Protein AF-A0A343KPJ1-F1 (afdb_monomer_lite)

Radius of gyration: 21.37 Å; chains: 1; bounding box: 57×26×53 Å

pLDDT: mean 75.64, std 14.41, range [41.91, 96.38]

Organism: Bemisia tabaci (NCBI:txid7038)

Sequence (148 aa):
MFDPLILVLIFILCLVFSSVILVFVMNSYFYSFMLFTLFMSGIVVLLAYMCGVIVVEKVTGIYKLYMSLIWMSILLSLFIQIIKFDFTYFSVFISTLKINYYEFYFIFKFMLFPFSLFSFFLVFYLLFCLVVIYEIVKSCSGPLRMKI

Structure (mmCIF, N/CA/C/O backbone):
d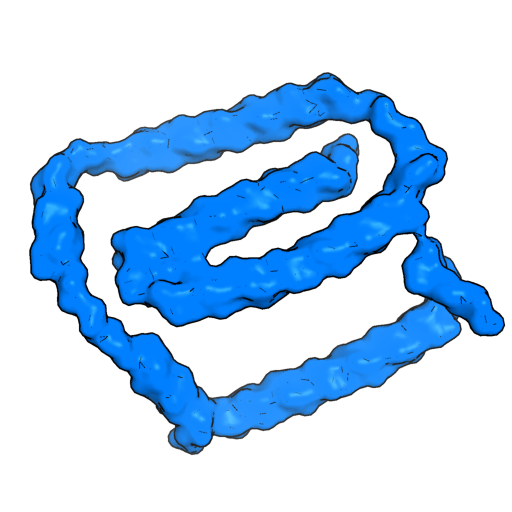ata_AF-A0A343KPJ1-F1
#
_entry.id   AF-A0A343KPJ1-F1
#
loop_
_atom_site.group_PDB
_atom_site.id
_atom_site.type_symbol
_atom_site.label_atom_id
_atom_site.label_alt_id
_atom_site.label_comp_id
_atom_site.label_asym_id
_atom_site.label_entity_id
_atom_site.label_seq_id
_atom_site.pdbx_PDB_ins_code
_atom_site.Cartn_x
_atom_site.Cartn_y
_atom_site.Cartn_z
_atom_site.occupancy
_atom_site.B_iso_or_equiv
_atom_site.auth_seq_id
_atom_site.auth_comp_id
_atom_site.auth_asym_id
_atom_site.auth_atom_id
_atom_site.pdbx_PDB_model_num
ATOM 1 N N . MET A 1 1 ? -0.049 -4.115 24.542 1.00 53.44 1 MET A N 1
ATOM 2 C CA . MET A 1 1 ? -0.744 -3.433 23.431 1.00 53.44 1 MET A CA 1
ATOM 3 C C . MET A 1 1 ? 0.056 -2.212 23.029 1.00 53.44 1 MET A C 1
ATOM 5 O O . MET A 1 1 ? 0.339 -1.392 23.902 1.00 53.44 1 MET A O 1
ATOM 9 N N . PHE A 1 2 ? 0.499 -2.170 21.772 1.00 58.94 2 PHE A N 1
ATOM 10 C CA . PHE A 1 2 ? 1.142 -0.996 21.181 1.00 58.94 2 PHE A CA 1
ATOM 11 C C . PHE A 1 2 ? 0.129 0.138 21.084 1.00 58.94 2 PHE A C 1
ATOM 13 O O . PHE A 1 2 ? -1.033 -0.123 20.771 1.00 58.94 2 PHE A O 1
ATOM 20 N N . ASP A 1 3 ? 0.567 1.370 21.342 1.00 72.38 3 ASP A N 1
ATOM 21 C CA . ASP A 1 3 ? -0.307 2.514 21.122 1.00 72.38 3 ASP A CA 1
ATOM 22 C C . ASP A 1 3 ? -0.548 2.642 19.608 1.00 72.38 3 ASP A C 1
ATOM 24 O O . ASP A 1 3 ? 0.406 2.585 18.822 1.00 72.38 3 ASP A O 1
ATOM 28 N N . PRO A 1 4 ? -1.803 2.799 19.168 1.00 74.88 4 PRO A N 1
ATOM 29 C CA . PRO A 1 4 ? -2.160 2.818 17.748 1.00 74.88 4 PRO A CA 1
ATOM 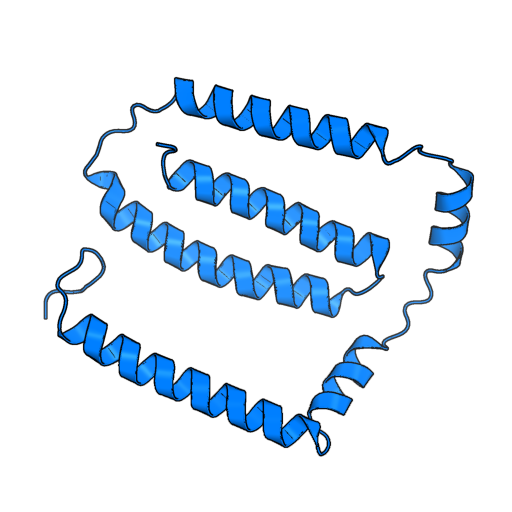30 C C . PRO A 1 4 ? -1.416 3.899 16.948 1.00 74.88 4 PRO A C 1
ATOM 32 O O . PRO A 1 4 ? -1.090 3.679 15.786 1.00 74.88 4 PRO A O 1
ATOM 35 N N . LEU A 1 5 ? -1.059 5.029 17.568 1.00 76.62 5 LEU A N 1
ATOM 36 C CA . LEU A 1 5 ? -0.267 6.084 16.922 1.00 76.62 5 LEU A CA 1
ATOM 37 C C . LEU A 1 5 ? 1.148 5.606 16.550 1.00 76.62 5 LEU A C 1
ATOM 39 O O . LEU A 1 5 ? 1.647 5.913 15.469 1.00 76.62 5 LEU A O 1
ATOM 43 N N . ILE A 1 6 ? 1.772 4.797 17.411 1.00 76.88 6 ILE A N 1
ATOM 44 C CA . ILE A 1 6 ? 3.098 4.209 17.168 1.00 76.88 6 ILE A CA 1
ATOM 45 C C . ILE A 1 6 ? 3.024 3.233 15.995 1.00 76.88 6 ILE A C 1
ATOM 47 O O . ILE A 1 6 ? 3.891 3.242 15.124 1.00 76.88 6 ILE A O 1
ATOM 51 N N . LEU A 1 7 ? 1.967 2.418 15.954 1.00 78.00 7 LEU A N 1
ATOM 52 C CA . LEU A 1 7 ? 1.736 1.477 14.862 1.00 78.00 7 LEU A CA 1
ATOM 53 C C . LEU A 1 7 ? 1.613 2.208 13.518 1.00 78.00 7 LEU A C 1
ATOM 55 O O . LEU A 1 7 ? 2.214 1.787 12.533 1.00 78.00 7 LEU A O 1
ATOM 59 N N . VAL A 1 8 ? 0.885 3.329 13.489 1.00 85.19 8 VAL A N 1
ATOM 60 C CA . VAL A 1 8 ? 0.762 4.161 12.286 1.00 85.19 8 VAL A CA 1
ATOM 61 C C . VAL A 1 8 ? 2.114 4.723 11.854 1.00 85.19 8 VAL A C 1
ATOM 63 O O . VAL A 1 8 ? 2.439 4.686 10.670 1.00 85.19 8 VAL A O 1
ATOM 66 N N . LEU A 1 9 ? 2.933 5.193 12.796 1.00 82.25 9 LEU A N 1
ATOM 67 C CA . LEU A 1 9 ? 4.258 5.729 12.486 1.00 82.25 9 LEU A CA 1
ATOM 68 C C . LEU A 1 9 ? 5.192 4.655 11.904 1.00 82.25 9 LEU A C 1
ATOM 70 O O . LEU A 1 9 ? 5.886 4.910 10.919 1.00 82.25 9 LEU A O 1
ATOM 74 N N . ILE A 1 10 ? 5.157 3.436 12.451 1.00 83.19 10 ILE A N 1
ATOM 75 C CA . ILE A 1 10 ? 5.877 2.283 11.889 1.00 83.19 10 ILE A CA 1
ATOM 76 C C . ILE A 1 10 ? 5.371 1.974 10.475 1.00 83.19 10 ILE A C 1
ATOM 78 O O . ILE A 1 10 ? 6.171 1.741 9.570 1.00 83.19 10 ILE A O 1
ATOM 82 N N . PHE A 1 11 ? 4.056 2.017 10.261 1.00 84.62 11 PHE A N 1
ATOM 83 C CA . PHE A 1 11 ? 3.461 1.752 8.955 1.00 84.62 11 PHE A CA 1
ATOM 84 C C . PHE A 1 11 ? 3.904 2.778 7.899 1.00 84.62 11 PHE A C 1
ATOM 86 O O . PHE A 1 11 ? 4.271 2.389 6.792 1.00 84.62 11 PHE A O 1
ATOM 93 N N . ILE A 1 12 ? 3.973 4.067 8.255 1.00 89.06 12 ILE A N 1
ATOM 94 C CA . ILE A 1 12 ? 4.502 5.126 7.377 1.00 89.06 12 ILE A CA 1
ATOM 95 C C . ILE A 1 12 ? 5.958 4.838 6.991 1.00 89.06 12 ILE A C 1
ATOM 97 O O . ILE A 1 12 ? 6.305 4.919 5.814 1.00 89.06 12 ILE A O 1
ATOM 101 N N . LEU A 1 13 ? 6.806 4.465 7.954 1.00 87.44 13 LEU A N 1
ATOM 102 C CA . LEU A 1 13 ? 8.206 4.134 7.674 1.00 87.44 13 LEU A CA 1
ATOM 103 C C . LEU A 1 13 ? 8.320 2.947 6.707 1.00 87.44 13 LEU A C 1
ATOM 105 O O . LEU A 1 13 ? 9.037 3.035 5.711 1.00 87.44 13 LEU A O 1
ATOM 109 N N . CYS A 1 14 ? 7.569 1.868 6.943 1.00 86.12 14 CYS A N 1
ATOM 110 C CA . CYS A 1 14 ? 7.537 0.711 6.045 1.00 86.12 14 CYS A CA 1
ATOM 111 C C . CYS A 1 14 ? 7.062 1.076 4.626 1.00 86.12 14 CYS A C 1
ATOM 113 O O . CYS A 1 14 ? 7.589 0.551 3.642 1.00 86.12 14 CYS A O 1
ATOM 115 N N . LEU A 1 15 ? 6.101 1.995 4.491 1.00 90.31 15 LEU A N 1
ATOM 116 C CA . LEU A 1 15 ? 5.645 2.474 3.183 1.00 90.31 15 LEU A CA 1
ATOM 117 C C . LEU A 1 15 ? 6.720 3.268 2.444 1.00 90.31 15 LEU A C 1
ATOM 119 O O . LEU A 1 15 ? 6.916 3.058 1.248 1.00 90.31 15 LEU A O 1
ATOM 123 N N . VAL A 1 16 ? 7.461 4.129 3.144 1.00 90.06 16 VAL A N 1
ATOM 124 C CA . VAL A 1 16 ? 8.590 4.846 2.537 1.00 90.06 16 VAL A CA 1
ATOM 125 C C . VAL A 1 16 ? 9.629 3.842 2.036 1.00 90.06 16 VAL A C 1
ATOM 127 O O . VAL A 1 16 ? 9.985 3.882 0.860 1.00 90.06 16 VAL A O 1
ATOM 130 N N . PHE A 1 17 ? 10.042 2.878 2.863 1.00 87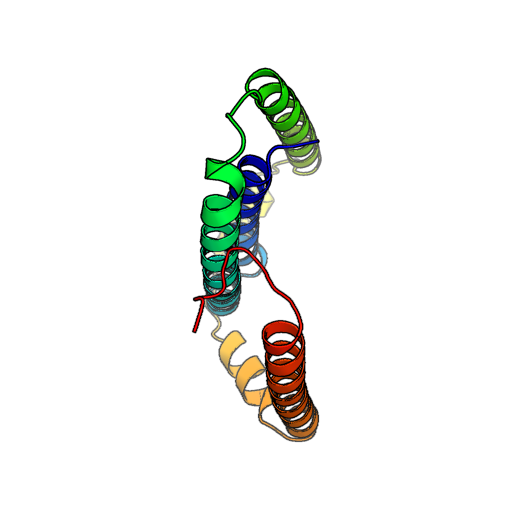.25 17 PHE A N 1
ATOM 131 C CA . PHE A 1 17 ? 11.023 1.873 2.442 1.00 87.25 17 PHE A CA 1
ATOM 132 C C . PHE A 1 17 ? 10.537 1.024 1.264 1.00 87.25 17 PHE A C 1
ATOM 134 O O . PHE A 1 17 ? 11.283 0.833 0.307 1.00 87.25 17 PHE A O 1
ATOM 141 N N . SER A 1 18 ? 9.288 0.557 1.281 1.00 87.00 18 SER A N 1
ATOM 142 C CA . SER A 1 18 ? 8.739 -0.239 0.172 1.00 87.00 18 SER A CA 1
ATOM 143 C C . SER A 1 18 ? 8.634 0.553 -1.136 1.00 87.00 18 SER A C 1
ATOM 145 O O . SER A 1 18 ? 8.992 0.027 -2.190 1.00 87.00 18 SER A O 1
ATOM 147 N N . SER A 1 19 ? 8.235 1.830 -1.082 1.00 87.94 19 SER A N 1
ATOM 148 C CA . SER A 1 19 ? 8.196 2.701 -2.267 1.00 87.94 19 SER A CA 1
ATOM 149 C C . SER A 1 19 ? 9.590 2.919 -2.869 1.00 87.94 19 SER A C 1
ATOM 151 O O . SER A 1 19 ? 9.769 2.846 -4.088 1.00 87.94 19 SER A O 1
ATOM 153 N N . VAL A 1 20 ? 10.603 3.093 -2.020 1.00 85.69 20 VAL A N 1
ATOM 154 C CA . VAL A 1 20 ? 11.997 3.270 -2.433 1.00 85.69 20 VAL A CA 1
ATOM 155 C C . VAL A 1 20 ? 12.560 1.981 -3.038 1.00 85.69 20 VAL A C 1
ATOM 157 O O . VAL A 1 20 ? 13.192 2.024 -4.093 1.00 85.69 20 VAL A O 1
ATOM 160 N N . ILE A 1 21 ? 12.273 0.823 -2.437 1.00 84.69 21 ILE A N 1
ATOM 161 C CA . ILE A 1 21 ? 12.685 -0.485 -2.970 1.00 84.69 21 ILE A CA 1
ATOM 162 C C . ILE A 1 21 ? 12.077 -0.731 -4.356 1.00 84.69 21 ILE A C 1
ATOM 164 O O . ILE A 1 21 ? 12.776 -1.227 -5.232 1.00 84.69 21 ILE A O 1
ATOM 168 N N . LEU A 1 22 ? 10.818 -0.353 -4.604 1.00 84.31 22 LEU A N 1
ATOM 169 C CA . LEU A 1 22 ? 10.201 -0.505 -5.930 1.00 84.31 22 LEU A CA 1
ATOM 170 C C . LEU A 1 22 ? 10.922 0.300 -7.014 1.00 84.31 22 LEU A C 1
ATOM 172 O O . LEU A 1 22 ? 11.130 -0.203 -8.118 1.00 84.31 22 LEU A O 1
ATOM 176 N N . VAL A 1 23 ? 11.340 1.525 -6.691 1.00 82.12 23 VAL A N 1
ATOM 177 C CA . VAL A 1 23 ? 12.118 2.356 -7.618 1.00 82.12 23 VAL A CA 1
ATOM 178 C C . VAL A 1 23 ? 13.477 1.719 -7.880 1.00 82.12 23 VAL A C 1
ATOM 180 O O . VAL A 1 23 ? 13.870 1.571 -9.033 1.00 82.12 23 VAL A O 1
ATOM 183 N N . PHE A 1 24 ? 14.180 1.296 -6.828 1.00 76.75 24 PHE A N 1
ATOM 184 C CA . PHE A 1 24 ? 15.527 0.761 -6.985 1.00 76.75 24 PHE A CA 1
ATOM 185 C C . PHE A 1 24 ? 15.576 -0.645 -7.561 1.00 76.75 24 PHE A C 1
ATOM 187 O O . PHE A 1 24 ? 16.529 -0.932 -8.254 1.00 76.75 24 PHE A O 1
ATOM 194 N N . VAL A 1 25 ? 14.611 -1.525 -7.299 1.00 77.44 25 VAL A N 1
ATOM 195 C CA . VAL A 1 25 ? 14.662 -2.926 -7.756 1.00 77.44 25 VAL A CA 1
ATOM 196 C C . VAL A 1 25 ? 13.947 -3.106 -9.089 1.00 77.44 25 VAL A C 1
ATOM 198 O O . VAL A 1 25 ? 14.437 -3.819 -9.959 1.00 77.44 25 VAL A O 1
ATOM 201 N N . MET A 1 26 ? 12.789 -2.468 -9.257 1.00 75.56 26 MET A N 1
ATOM 202 C CA . MET A 1 26 ? 11.909 -2.705 -10.405 1.00 75.56 26 MET A CA 1
ATOM 203 C C . MET A 1 26 ? 11.907 -1.548 -11.404 1.00 75.56 26 MET A C 1
ATOM 205 O O . MET A 1 26 ? 11.183 -1.634 -12.393 1.00 75.56 26 MET A O 1
ATOM 209 N N . ASN A 1 27 ? 12.672 -0.473 -11.151 1.00 76.88 27 ASN A N 1
ATOM 210 C CA . ASN A 1 27 ? 12.723 0.754 -11.960 1.00 76.88 27 ASN A CA 1
ATOM 211 C C . ASN A 1 27 ? 11.328 1.319 -12.304 1.00 76.88 27 ASN A C 1
ATOM 213 O O . ASN A 1 27 ? 11.142 1.958 -13.339 1.00 76.88 27 ASN A O 1
ATOM 217 N N . SER A 1 28 ? 10.332 1.033 -11.454 1.00 82.31 28 SER A N 1
ATOM 218 C CA . SER A 1 28 ? 8.932 1.357 -11.704 1.00 82.31 28 SER A CA 1
ATOM 219 C C . SER A 1 28 ? 8.503 2.561 -10.869 1.00 82.31 28 SER A C 1
ATOM 221 O O . SER A 1 28 ? 8.087 2.427 -9.710 1.00 82.31 28 SER A O 1
ATOM 223 N N . TYR A 1 29 ? 8.650 3.750 -11.443 1.00 84.81 29 TYR A N 1
ATOM 224 C CA . TYR A 1 29 ? 8.374 5.016 -10.770 1.00 84.81 29 TYR A CA 1
ATOM 225 C C . TYR A 1 29 ? 6.877 5.259 -10.589 1.00 84.81 29 TYR A C 1
ATOM 227 O O . TYR A 1 29 ? 6.459 5.729 -9.528 1.00 84.81 29 TYR A O 1
ATOM 235 N N . PHE A 1 30 ? 6.059 4.932 -11.594 1.00 86.25 30 PHE A N 1
ATOM 236 C CA . PHE A 1 30 ? 4.630 5.230 -11.537 1.00 86.25 30 PHE A CA 1
ATOM 237 C C . PHE A 1 30 ? 3.921 4.343 -10.505 1.00 86.25 30 PHE A C 1
ATOM 239 O O . PHE A 1 30 ? 3.152 4.849 -9.687 1.00 86.25 30 PHE A O 1
ATOM 246 N N . TYR A 1 31 ? 4.238 3.049 -10.445 1.00 87.50 31 TYR A N 1
ATOM 247 C CA . TYR A 1 31 ? 3.694 2.158 -9.418 1.00 87.50 31 TYR A CA 1
ATOM 248 C C . TYR A 1 31 ? 4.151 2.514 -8.002 1.00 87.50 31 TYR A C 1
ATOM 250 O O . TYR A 1 31 ? 3.336 2.462 -7.082 1.00 87.50 31 TYR A O 1
ATOM 258 N N . SER A 1 32 ? 5.410 2.925 -7.815 1.00 90.06 32 SER A N 1
ATOM 259 C CA . SER A 1 32 ? 5.887 3.403 -6.510 1.00 90.06 32 SER A CA 1
ATOM 260 C C . SER A 1 32 ? 5.113 4.645 -6.048 1.00 90.06 32 SER A C 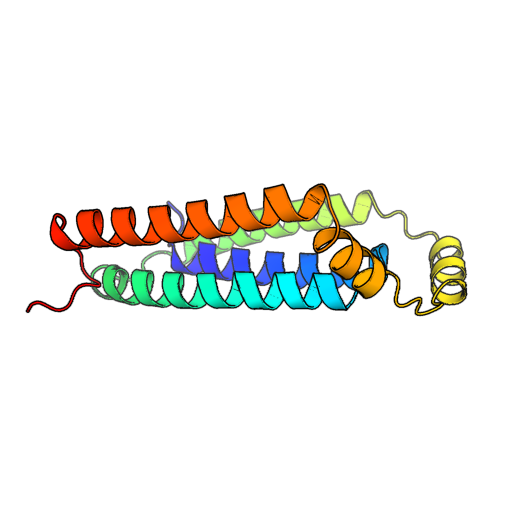1
ATOM 262 O O . SER A 1 32 ? 4.649 4.710 -4.907 1.00 90.06 32 SER A O 1
ATOM 264 N N . PHE A 1 33 ? 4.870 5.585 -6.965 1.00 90.62 33 PHE A N 1
ATOM 265 C CA . PHE A 1 33 ? 4.068 6.775 -6.694 1.00 90.62 33 PHE A CA 1
ATOM 266 C C . PHE A 1 33 ? 2.599 6.443 -6.372 1.00 90.62 33 PHE A C 1
ATOM 268 O O . PHE A 1 33 ? 2.046 6.965 -5.400 1.00 90.62 33 PHE A O 1
ATOM 275 N N . MET A 1 34 ? 1.968 5.545 -7.137 1.00 92.62 34 MET A N 1
ATOM 276 C CA . MET A 1 34 ? 0.585 5.109 -6.888 1.00 92.62 34 MET A CA 1
ATOM 277 C C . MET A 1 34 ? 0.446 4.388 -5.541 1.00 92.62 34 MET A C 1
ATOM 279 O O . MET A 1 34 ? -0.516 4.630 -4.814 1.00 92.62 34 MET A O 1
ATOM 283 N N . LEU A 1 35 ? 1.423 3.551 -5.169 1.00 92.75 35 LEU A N 1
ATOM 284 C CA . LEU A 1 35 ? 1.456 2.896 -3.860 1.00 92.75 35 LEU A CA 1
ATOM 285 C C . LEU A 1 35 ? 1.542 3.943 -2.746 1.00 92.75 35 LEU A C 1
ATOM 287 O O . LEU A 1 35 ? 0.713 3.947 -1.836 1.00 92.75 35 LEU A O 1
ATOM 291 N N . PHE A 1 36 ? 2.507 4.858 -2.831 1.00 92.88 36 PHE A N 1
ATOM 292 C CA . PHE A 1 36 ? 2.718 5.860 -1.792 1.00 92.88 36 PHE A CA 1
ATOM 293 C C . PHE A 1 36 ? 1.487 6.754 -1.588 1.00 92.88 36 PHE A C 1
ATOM 295 O O . PHE A 1 36 ? 1.044 6.948 -0.458 1.00 92.88 36 PHE A O 1
ATOM 302 N N . THR A 1 37 ? 0.895 7.258 -2.671 1.00 93.50 37 THR A N 1
ATOM 303 C CA . THR A 1 37 ? -0.258 8.172 -2.602 1.00 93.50 37 THR A CA 1
ATOM 304 C C . THR A 1 37 ? -1.510 7.508 -2.031 1.00 93.50 37 THR A C 1
ATOM 306 O O . THR A 1 37 ? -2.139 8.065 -1.125 1.00 93.50 37 THR A O 1
ATOM 309 N N . LEU A 1 38 ? -1.852 6.303 -2.499 1.00 95.31 38 LEU A N 1
ATOM 310 C CA . LEU A 1 38 ? -3.038 5.576 -2.046 1.00 95.31 38 LEU A CA 1
ATOM 311 C C . LEU A 1 38 ? -2.928 5.241 -0.555 1.00 95.31 38 LEU A C 1
ATOM 313 O O . LEU A 1 38 ? -3.828 5.573 0.220 1.00 95.31 38 LEU A O 1
ATOM 317 N N . PHE A 1 39 ? -1.805 4.670 -0.116 1.00 93.19 39 PHE A N 1
ATOM 318 C CA . PHE A 1 39 ? -1.642 4.311 1.291 1.00 93.19 39 PHE A CA 1
ATOM 319 C C . PHE A 1 39 ? -1.522 5.531 2.208 1.00 93.19 39 PHE A C 1
ATOM 321 O O . PHE A 1 39 ? -2.116 5.521 3.287 1.00 93.19 39 PHE A O 1
ATOM 328 N N . MET A 1 40 ? -0.846 6.606 1.784 1.00 93.00 40 MET A N 1
ATOM 329 C CA . MET A 1 40 ? -0.797 7.841 2.573 1.00 93.00 40 MET A CA 1
ATOM 330 C C . MET A 1 40 ? -2.188 8.447 2.778 1.00 93.00 40 MET A C 1
ATOM 332 O O . MET A 1 40 ? -2.509 8.833 3.902 1.00 93.00 40 MET A O 1
ATOM 336 N N . SER A 1 41 ? -3.054 8.462 1.755 1.00 92.62 41 SER A N 1
ATOM 337 C CA . SER A 1 41 ? -4.436 8.940 1.933 1.00 92.62 41 SER A CA 1
ATOM 338 C C . SER A 1 41 ? -5.222 8.119 2.965 1.00 92.62 41 SER A C 1
ATOM 340 O O . SER A 1 41 ? -5.935 8.691 3.789 1.00 92.62 41 SER A O 1
ATOM 342 N N . GLY A 1 42 ? -5.034 6.795 2.992 1.00 90.25 42 GLY A N 1
ATOM 343 C CA . GLY A 1 42 ? -5.678 5.918 3.971 1.00 90.25 42 GLY A CA 1
ATOM 344 C C . GLY A 1 42 ? -5.164 6.146 5.393 1.00 90.25 42 GLY A C 1
ATOM 345 O O . GLY A 1 42 ? -5.950 6.213 6.339 1.00 90.25 42 GLY A O 1
ATOM 346 N N . ILE A 1 43 ? -3.850 6.332 5.549 1.00 90.56 43 ILE A N 1
ATOM 347 C CA . ILE A 1 43 ? -3.229 6.612 6.849 1.00 90.56 43 ILE A CA 1
ATOM 348 C C . ILE A 1 43 ? -3.725 7.929 7.437 1.00 90.56 43 ILE A C 1
ATOM 350 O O . ILE A 1 43 ? -3.955 7.992 8.641 1.00 90.56 43 ILE A O 1
ATOM 354 N N . VAL A 1 44 ? -3.915 8.971 6.623 1.00 87.56 44 VAL A N 1
ATOM 355 C CA . VAL A 1 44 ? -4.422 10.263 7.112 1.00 87.56 44 VAL A CA 1
ATOM 356 C C . VAL A 1 44 ? -5.815 10.107 7.731 1.00 87.56 44 VAL A C 1
ATOM 358 O O . VAL A 1 44 ? -6.062 10.629 8.818 1.00 87.56 44 VAL A O 1
ATOM 361 N N . VAL A 1 45 ? -6.704 9.331 7.102 1.00 87.12 45 VAL A N 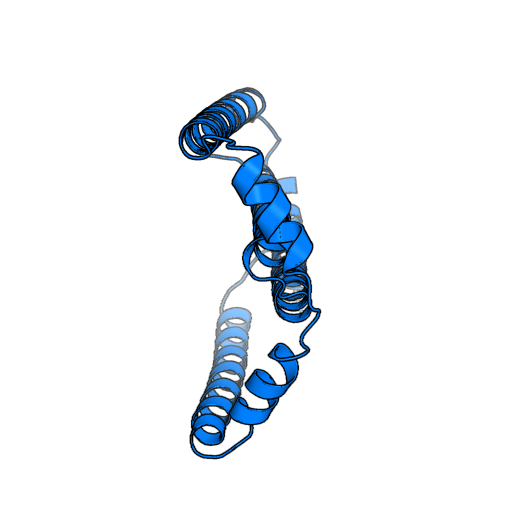1
ATOM 362 C CA . VAL A 1 45 ? -8.033 9.025 7.665 1.00 87.12 45 VAL A CA 1
ATOM 363 C C . VAL A 1 45 ? -7.906 8.215 8.959 1.00 87.12 45 VAL A C 1
ATOM 365 O O . VAL A 1 45 ? -8.609 8.480 9.936 1.00 87.12 45 VAL A O 1
ATOM 368 N N . LEU A 1 46 ? -6.973 7.263 9.000 1.00 84.56 46 LEU A N 1
ATOM 369 C CA . LEU A 1 46 ? -6.719 6.438 10.180 1.00 84.56 46 LEU A CA 1
ATOM 370 C C . LEU A 1 46 ? -6.162 7.275 11.346 1.00 84.56 46 LEU A C 1
ATOM 372 O O . LEU A 1 46 ? -6.598 7.105 12.482 1.00 84.56 46 LEU A O 1
ATOM 376 N N . LEU A 1 47 ? -5.277 8.238 11.072 1.00 82.19 47 LEU A N 1
ATOM 377 C CA . LEU A 1 47 ? -4.797 9.217 12.051 1.00 82.19 47 LEU A CA 1
ATOM 378 C C . LEU A 1 47 ? -5.934 10.092 12.575 1.00 82.19 47 LEU A C 1
ATOM 380 O O . LEU A 1 47 ? -6.026 10.285 13.784 1.00 82.19 47 LEU A O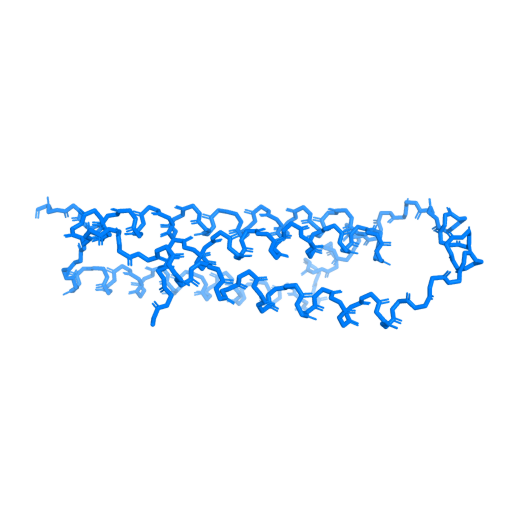 1
ATOM 384 N N . ALA A 1 48 ? -6.823 10.574 11.703 1.00 81.81 48 ALA A N 1
ATOM 385 C CA . ALA A 1 48 ? -7.985 11.354 12.125 1.00 81.81 48 ALA A CA 1
ATOM 386 C C . ALA A 1 48 ? -8.897 10.549 13.071 1.00 81.81 48 ALA A C 1
ATOM 388 O O . ALA A 1 48 ? -9.328 11.070 14.100 1.00 81.81 48 ALA A O 1
ATOM 389 N N . TYR A 1 49 ? -9.120 9.262 12.775 1.00 80.12 49 TYR A N 1
ATOM 390 C CA . TYR A 1 49 ? -9.874 8.362 13.653 1.00 80.12 49 TYR A CA 1
ATOM 391 C C . TYR A 1 49 ? -9.199 8.184 15.006 1.00 80.12 49 TYR A C 1
ATOM 393 O O . TYR A 1 49 ? -9.825 8.348 16.052 1.00 80.12 49 TYR A O 1
ATOM 401 N N . MET A 1 50 ? -7.906 7.890 14.989 1.00 76.25 50 MET A N 1
ATOM 402 C CA . MET A 1 50 ? -7.138 7.626 16.195 1.00 76.25 50 MET A CA 1
ATOM 403 C C . MET A 1 50 ? -7.012 8.877 17.072 1.00 76.25 50 MET A C 1
ATOM 405 O O . MET A 1 50 ? -7.215 8.779 18.277 1.00 76.25 50 MET A O 1
ATOM 409 N N . CYS A 1 51 ? -6.801 10.065 16.503 1.00 70.31 51 CYS A N 1
ATOM 410 C CA . CYS A 1 51 ? -6.841 11.322 17.255 1.00 70.31 51 CYS A CA 1
ATOM 411 C C . CYS A 1 51 ? -8.212 11.567 17.907 1.00 70.31 51 CYS A C 1
ATOM 413 O O . CYS A 1 51 ? -8.265 12.015 19.049 1.00 70.31 51 CYS A O 1
ATOM 415 N N . GLY A 1 52 ? -9.314 11.225 17.231 1.00 64.94 52 GLY A N 1
ATOM 416 C CA . GLY A 1 52 ? -10.662 11.334 17.801 1.00 64.94 52 GLY A CA 1
ATOM 417 C C . GLY A 1 52 ? -10.926 10.392 18.985 1.00 64.94 52 GLY A C 1
ATOM 418 O O . GLY A 1 52 ? -11.748 10.709 19.839 1.00 64.94 52 GLY A O 1
ATOM 419 N N . VAL A 1 53 ? -10.224 9.255 19.063 1.00 65.12 53 VAL A N 1
ATOM 420 C CA . VAL A 1 53 ? -10.391 8.240 20.122 1.00 65.12 53 VAL A CA 1
ATOM 421 C C . VAL A 1 53 ? -9.380 8.411 21.263 1.00 65.12 53 VAL A C 1
ATOM 423 O O . VAL A 1 53 ? -9.736 8.305 22.433 1.00 65.12 53 VAL A O 1
ATOM 426 N N . ILE A 1 54 ? -8.114 8.684 20.941 1.00 56.38 54 ILE A N 1
ATOM 427 C CA . ILE A 1 54 ? -6.976 8.600 21.873 1.00 56.38 54 ILE A CA 1
ATOM 428 C C . ILE A 1 54 ? -6.835 9.843 22.750 1.00 56.38 54 ILE A C 1
ATOM 430 O O . ILE A 1 54 ? -6.279 9.741 23.837 1.00 56.38 54 ILE A O 1
ATOM 434 N N . VAL A 1 55 ? -7.377 11.006 22.362 1.00 52.25 55 VAL A N 1
ATOM 435 C CA . VAL A 1 55 ? -7.367 12.194 23.248 1.00 52.25 55 VAL A CA 1
ATOM 436 C C . VAL A 1 55 ? -8.066 11.907 24.594 1.00 52.25 55 VAL A C 1
ATOM 438 O O . VAL A 1 55 ? -7.809 12.597 25.578 1.00 52.25 55 VAL A O 1
ATOM 441 N N . VAL A 1 56 ? -8.878 10.845 24.678 1.00 54.69 56 VAL A N 1
ATOM 442 C CA . VAL A 1 56 ? -9.552 10.406 25.908 1.00 54.69 56 VAL A CA 1
ATOM 443 C C . VAL A 1 56 ? -8.646 9.582 26.849 1.00 54.69 56 VAL A C 1
ATOM 445 O O . VAL A 1 56 ? -8.859 9.618 28.060 1.00 54.69 56 VAL A O 1
ATOM 448 N N . GLU A 1 57 ? -7.596 8.904 26.365 1.00 51.06 57 GLU A N 1
ATOM 449 C CA . GLU A 1 57 ? -6.719 8.051 27.190 1.00 51.06 57 GLU A CA 1
ATOM 450 C C . GLU A 1 57 ? -5.263 8.551 27.189 1.00 51.06 57 GLU A C 1
ATOM 452 O O . GLU A 1 57 ? -4.572 8.577 26.172 1.00 51.06 57 GLU A O 1
ATOM 457 N N . LYS A 1 58 ? -4.771 8.972 28.362 1.00 55.28 58 LYS A N 1
ATOM 458 C CA . LYS A 1 58 ? -3.430 9.556 28.530 1.00 55.28 58 LYS A CA 1
ATOM 459 C C . LYS A 1 58 ? -2.310 8.608 28.077 1.00 55.28 58 LYS A C 1
ATOM 461 O O . LYS A 1 58 ? -2.204 7.466 28.523 1.00 55.28 58 LYS A O 1
ATOM 466 N N . VAL A 1 59 ? -1.400 9.171 27.281 1.00 56.12 59 VAL A N 1
ATOM 467 C CA . VAL A 1 59 ? -0.145 8.581 26.793 1.00 56.12 59 VAL A CA 1
ATOM 468 C C . VAL A 1 59 ? 0.720 8.089 27.962 1.00 56.12 59 VAL A C 1
ATOM 470 O O . VAL A 1 59 ? 1.358 8.875 28.657 1.00 56.12 59 VAL A O 1
ATOM 473 N N . THR A 1 60 ? 0.758 6.772 28.177 1.00 54.53 60 THR A N 1
ATOM 474 C CA . THR A 1 60 ? 1.573 6.100 29.215 1.00 54.53 60 THR A CA 1
ATOM 475 C C . THR A 1 60 ? 2.536 5.057 28.617 1.00 54.53 60 THR A C 1
ATOM 477 O O . THR A 1 60 ? 2.925 4.088 29.267 1.00 54.53 60 THR A O 1
ATOM 480 N N . GLY A 1 61 ? 2.937 5.235 27.352 1.00 57.91 61 GLY A N 1
ATOM 481 C CA . GLY A 1 61 ? 3.569 4.191 26.535 1.00 57.91 61 GLY A CA 1
ATOM 482 C C . GLY A 1 61 ? 5.069 4.313 26.235 1.00 57.91 61 GLY A C 1
ATOM 483 O O . GLY A 1 61 ? 5.534 3.659 25.304 1.00 57.91 61 GLY A O 1
ATOM 484 N N . ILE A 1 62 ? 5.858 5.103 26.973 1.00 60.34 62 ILE A N 1
ATOM 485 C CA . ILE A 1 62 ? 7.279 5.355 26.627 1.00 60.34 62 ILE A CA 1
ATOM 486 C C . ILE A 1 62 ? 8.123 4.064 26.619 1.00 60.34 62 ILE A C 1
ATOM 488 O O . ILE A 1 62 ? 8.936 3.864 25.723 1.00 60.34 62 ILE A O 1
ATOM 492 N N . TYR A 1 63 ? 7.893 3.130 27.547 1.00 59.41 63 TYR A N 1
ATOM 493 C CA . TYR A 1 63 ? 8.635 1.857 27.589 1.00 59.41 63 TYR A CA 1
ATOM 494 C C . TYR A 1 63 ? 8.282 0.908 26.430 1.00 59.41 63 TYR A C 1
ATOM 496 O O . TYR A 1 63 ? 9.099 0.087 26.012 1.00 59.41 63 TYR A O 1
ATOM 504 N N . LYS A 1 64 ? 7.074 1.031 25.868 1.00 63.22 64 LYS A N 1
ATOM 505 C CA . LYS A 1 64 ? 6.605 0.187 24.758 1.00 63.22 64 LYS A CA 1
ATOM 506 C C . LYS A 1 64 ? 7.225 0.608 23.424 1.00 63.22 64 LYS A C 1
ATOM 508 O O . LYS A 1 64 ? 7.467 -0.248 22.574 1.00 63.22 64 LYS A O 1
ATOM 513 N N . LEU A 1 65 ? 7.529 1.900 23.269 1.00 63.81 65 LEU A N 1
ATOM 514 C CA . LEU A 1 65 ? 8.254 2.441 22.116 1.00 63.81 65 LEU A CA 1
ATOM 515 C C . LEU A 1 65 ? 9.628 1.791 21.958 1.00 63.81 65 LEU A C 1
ATOM 517 O O . LEU A 1 65 ? 9.947 1.296 20.877 1.00 63.81 65 LEU A O 1
ATOM 521 N N . TYR A 1 66 ? 10.404 1.719 23.042 1.00 65.88 66 TYR A N 1
ATOM 522 C CA . TYR A 1 66 ? 11.738 1.116 23.012 1.00 65.88 66 TYR A CA 1
ATOM 523 C C . TYR A 1 66 ? 11.705 -0.345 22.550 1.00 65.88 66 TYR A C 1
ATOM 525 O O . TYR A 1 66 ? 12.504 -0.728 21.699 1.00 65.88 66 TYR A O 1
ATOM 533 N N . MET A 1 67 ? 10.729 -1.137 23.009 1.00 63.16 67 MET A N 1
ATOM 534 C CA . MET A 1 67 ? 10.580 -2.524 22.552 1.00 63.16 67 MET A CA 1
ATOM 535 C C . MET A 1 67 ? 10.237 -2.620 21.061 1.00 63.16 67 MET A C 1
ATOM 537 O O . MET A 1 67 ? 10.766 -3.494 20.380 1.00 63.16 67 MET A O 1
ATOM 541 N N . SER A 1 68 ? 9.415 -1.713 20.520 1.00 66.62 68 SER A N 1
ATOM 542 C CA . SER A 1 68 ? 9.129 -1.694 19.075 1.00 66.62 68 SER A CA 1
ATOM 543 C C . SER A 1 68 ? 10.367 -1.358 18.234 1.00 66.62 68 SER A C 1
ATOM 545 O O . SER A 1 68 ? 10.611 -1.996 17.213 1.00 66.62 68 SER A O 1
ATOM 547 N N . LEU A 1 69 ? 11.196 -0.417 18.697 1.00 70.56 69 LEU A N 1
ATOM 548 C CA . LEU A 1 69 ? 12.423 -0.018 18.007 1.00 70.56 69 LEU A CA 1
ATOM 549 C C . LEU A 1 69 ? 13.462 -1.146 17.989 1.00 70.56 69 LEU A C 1
ATOM 551 O O . LEU A 1 69 ? 14.140 -1.329 16.980 1.00 70.56 69 LEU A O 1
ATOM 555 N N . ILE A 1 70 ? 13.544 -1.935 19.065 1.00 74.62 70 ILE A N 1
ATOM 556 C CA . ILE A 1 70 ? 14.426 -3.109 19.140 1.00 74.62 70 ILE A CA 1
ATOM 557 C C . ILE A 1 70 ? 14.000 -4.181 18.127 1.00 74.62 70 ILE A C 1
ATOM 559 O O . ILE A 1 70 ? 14.840 -4.758 17.445 1.00 74.62 70 ILE A O 1
ATOM 563 N N . TRP A 1 71 ? 12.698 -4.429 17.967 1.00 70.31 71 TRP A N 1
ATOM 564 C CA . TRP A 1 71 ? 12.219 -5.377 16.955 1.00 70.31 71 TRP A CA 1
ATOM 565 C C . TRP A 1 71 ? 12.519 -4.908 15.528 1.00 70.31 71 TRP A C 1
ATOM 567 O O . TRP A 1 71 ? 12.931 -5.708 14.686 1.00 70.31 71 TRP A O 1
ATOM 577 N N . MET A 1 72 ? 12.384 -3.607 15.265 1.00 70.25 72 MET A N 1
ATOM 578 C CA . MET A 1 72 ? 12.724 -3.035 13.961 1.00 70.25 72 MET A CA 1
ATOM 579 C C . MET A 1 72 ? 14.224 -3.121 13.663 1.00 70.25 72 MET A C 1
ATOM 581 O O . MET A 1 72 ? 14.595 -3.425 12.531 1.00 70.25 72 MET A O 1
ATOM 585 N N . SER A 1 73 ? 15.095 -2.909 14.655 1.00 70.56 73 SER A N 1
ATOM 586 C CA . SER A 1 73 ? 16.545 -3.010 14.450 1.00 70.56 73 SER A CA 1
ATOM 587 C C . SER A 1 73 ? 17.004 -4.447 14.189 1.00 70.56 73 SER A C 1
ATOM 589 O O . SER A 1 73 ? 17.906 -4.657 13.379 1.00 70.56 73 SER A O 1
ATOM 591 N N . ILE A 1 74 ? 16.348 -5.439 14.800 1.00 75.94 74 ILE A N 1
ATOM 592 C CA . ILE A 1 74 ? 16.602 -6.864 14.537 1.00 75.94 74 ILE A CA 1
ATOM 593 C C . ILE A 1 74 ? 16.193 -7.236 13.110 1.00 75.94 74 ILE A C 1
ATOM 595 O O . ILE A 1 74 ? 16.946 -7.905 12.409 1.00 75.94 74 ILE A O 1
ATOM 599 N N . LEU A 1 75 ? 15.032 -6.778 12.638 1.00 75.06 75 LEU A N 1
ATOM 600 C CA . LEU A 1 75 ? 14.632 -7.029 11.251 1.00 75.06 75 LEU A CA 1
ATOM 601 C C . LEU A 1 75 ? 15.609 -6.379 10.267 1.00 75.06 75 LEU A C 1
ATOM 603 O O . LEU A 1 75 ? 16.005 -7.002 9.285 1.00 75.06 75 LEU A O 1
ATOM 607 N N . LEU A 1 76 ? 16.051 -5.155 10.558 1.00 74.25 76 LEU A N 1
ATOM 608 C CA . LEU A 1 76 ? 16.982 -4.426 9.704 1.00 74.25 76 LEU A CA 1
ATOM 609 C C . LEU A 1 76 ? 18.365 -5.099 9.644 1.00 74.25 76 LEU A C 1
ATOM 611 O O . LEU A 1 76 ? 18.963 -5.166 8.572 1.00 74.25 76 LEU A O 1
ATOM 615 N N . SER A 1 77 ? 18.853 -5.657 10.757 1.00 71.38 77 SER A N 1
ATOM 616 C CA . SER A 1 77 ? 20.122 -6.395 10.777 1.00 71.38 77 SER A CA 1
ATOM 617 C C . SER A 1 77 ? 20.051 -7.704 9.985 1.00 71.38 77 SER A C 1
ATOM 619 O O . SER A 1 77 ? 21.003 -8.037 9.278 1.00 71.38 77 SER A O 1
ATOM 621 N N . LEU A 1 78 ? 18.907 -8.395 10.014 1.00 69.12 78 LEU A N 1
ATOM 622 C CA . LEU A 1 78 ? 18.667 -9.574 9.179 1.00 69.12 78 LEU A CA 1
ATOM 623 C C . LEU A 1 78 ? 18.655 -9.217 7.687 1.00 69.12 78 LEU A C 1
ATOM 625 O O . LEU A 1 78 ? 19.261 -9.929 6.887 1.00 69.12 78 LEU A O 1
ATOM 629 N N . PHE A 1 79 ? 18.052 -8.086 7.307 1.00 66.25 79 PHE A N 1
ATOM 630 C CA . PHE A 1 79 ? 18.106 -7.603 5.922 1.00 66.25 79 PHE A CA 1
ATOM 631 C C . PHE A 1 79 ? 19.537 -7.304 5.463 1.00 66.25 79 PHE A C 1
ATOM 633 O O . PHE A 1 79 ? 19.911 -7.680 4.353 1.00 66.25 79 PHE A O 1
ATOM 640 N N . ILE A 1 80 ? 20.359 -6.692 6.318 1.00 69.31 80 ILE A N 1
ATOM 641 C CA . ILE A 1 80 ? 21.760 -6.379 5.994 1.00 69.31 80 ILE A CA 1
ATOM 642 C C . ILE A 1 80 ? 22.579 -7.656 5.753 1.00 69.31 80 ILE A C 1
ATOM 644 O O . ILE A 1 80 ? 23.425 -7.677 4.866 1.00 69.31 80 ILE A O 1
ATOM 648 N N . GLN A 1 81 ? 22.318 -8.739 6.491 1.00 63.91 81 GLN A N 1
ATOM 649 C CA . GLN A 1 81 ? 23.042 -10.005 6.310 1.00 63.91 81 GLN A CA 1
ATOM 650 C C . GLN A 1 81 ? 22.676 -10.742 5.014 1.00 63.91 81 GLN A C 1
ATOM 652 O O . GLN A 1 81 ? 23.521 -11.437 4.449 1.00 63.91 81 GLN A O 1
ATOM 657 N N . ILE A 1 82 ? 21.439 -10.588 4.534 1.00 62.06 82 ILE A N 1
ATOM 658 C CA . ILE A 1 82 ? 20.985 -11.174 3.262 1.00 62.06 82 ILE A CA 1
ATOM 659 C C . ILE A 1 82 ? 21.635 -10.444 2.078 1.00 62.06 82 ILE A C 1
ATOM 661 O O . ILE A 1 82 ? 21.980 -11.062 1.071 1.00 62.06 82 ILE A O 1
ATOM 665 N N . ILE A 1 83 ? 21.860 -9.137 2.214 1.00 61.25 83 ILE A N 1
ATOM 666 C CA . ILE A 1 83 ? 22.506 -8.303 1.202 1.00 61.25 83 ILE A CA 1
ATOM 667 C C . ILE A 1 83 ? 24.027 -8.385 1.399 1.00 61.25 83 ILE A C 1
ATOM 669 O O . ILE A 1 83 ? 24.665 -7.445 1.872 1.00 61.25 83 ILE A O 1
ATOM 673 N N . LYS A 1 84 ? 24.654 -9.508 1.024 1.00 56.88 84 LYS A N 1
ATOM 674 C CA . LYS A 1 84 ? 26.100 -9.484 0.751 1.00 56.88 84 LYS A CA 1
ATOM 675 C C . LYS A 1 84 ? 26.332 -8.501 -0.397 1.00 56.88 84 LYS A C 1
ATOM 677 O O . LYS A 1 84 ? 25.972 -8.768 -1.539 1.00 56.88 84 LYS A O 1
ATOM 682 N N . PHE A 1 85 ? 26.852 -7.328 -0.050 1.00 53.41 85 PHE A N 1
ATOM 683 C CA . PHE A 1 85 ? 26.997 -6.182 -0.939 1.00 53.41 85 PHE A CA 1
ATOM 684 C C . PHE A 1 85 ? 28.211 -6.377 -1.858 1.00 53.41 85 PHE A C 1
ATOM 686 O O . PHE A 1 85 ? 29.259 -5.759 -1.680 1.00 53.41 85 PHE A O 1
ATOM 693 N N . ASP A 1 86 ? 28.090 -7.270 -2.836 1.00 58.66 86 ASP A N 1
ATOM 694 C CA . ASP A 1 86 ? 29.071 -7.365 -3.912 1.00 58.66 86 ASP A CA 1
ATOM 695 C C . ASP A 1 86 ? 28.885 -6.149 -4.838 1.00 58.66 86 ASP A C 1
ATOM 697 O O . ASP A 1 86 ? 27.925 -6.055 -5.607 1.00 58.66 86 ASP A O 1
ATOM 701 N N . PHE A 1 87 ? 29.815 -5.189 -4.749 1.00 55.09 87 PHE A N 1
ATOM 702 C CA . PHE A 1 87 ? 29.828 -3.927 -5.512 1.00 55.09 87 PHE A CA 1
ATOM 703 C C . PHE A 1 87 ? 29.729 -4.111 -7.040 1.00 55.09 87 PHE A C 1
ATOM 705 O O . PHE A 1 87 ? 29.358 -3.182 -7.758 1.00 55.09 87 PHE A O 1
ATOM 712 N N . THR A 1 88 ? 30.028 -5.307 -7.546 1.00 57.41 88 THR A N 1
ATOM 713 C CA . THR A 1 88 ? 29.915 -5.681 -8.960 1.00 57.41 88 THR A CA 1
ATOM 714 C C . THR A 1 88 ? 28.467 -5.794 -9.442 1.00 57.41 88 THR A C 1
ATOM 716 O O . THR A 1 88 ? 28.191 -5.470 -10.593 1.00 57.41 88 THR A O 1
ATOM 719 N N . TYR A 1 89 ? 27.514 -6.177 -8.587 1.00 55.84 89 TYR A N 1
ATOM 720 C CA . TYR A 1 89 ? 26.096 -6.214 -8.972 1.00 55.84 89 TYR A CA 1
ATOM 721 C C . TYR A 1 89 ? 25.488 -4.811 -9.058 1.00 55.84 89 TYR A C 1
ATOM 723 O O . TYR A 1 89 ? 24.624 -4.559 -9.897 1.00 55.84 89 TYR A O 1
ATOM 731 N N . PHE A 1 90 ? 25.979 -3.875 -8.243 1.00 56.03 90 PHE A N 1
ATOM 732 C CA . PHE A 1 90 ? 25.511 -2.489 -8.248 1.00 56.03 90 PHE A CA 1
ATOM 733 C C . PHE A 1 90 ? 25.904 -1.743 -9.536 1.00 56.03 90 PHE A C 1
ATOM 735 O O . PHE A 1 90 ? 25.116 -0.957 -10.062 1.00 56.03 90 PHE A O 1
ATOM 742 N N . SER A 1 91 ? 27.085 -2.024 -10.100 1.00 56.16 91 SER A N 1
ATOM 743 C CA . SER A 1 91 ? 27.534 -1.395 -11.352 1.00 56.16 91 SER A CA 1
ATOM 744 C C . SER A 1 91 ? 26.750 -1.879 -12.578 1.00 56.16 91 SER A C 1
ATOM 746 O O . SER A 1 91 ? 26.417 -1.072 -13.448 1.00 56.16 91 SER A O 1
ATOM 748 N N . VAL A 1 92 ? 26.372 -3.163 -12.621 1.00 58.38 92 VAL A N 1
ATOM 749 C CA . VAL A 1 92 ? 25.466 -3.699 -13.653 1.00 58.38 92 VAL A CA 1
ATOM 750 C C . VAL A 1 92 ? 24.089 -3.041 -13.542 1.00 58.38 92 VAL A C 1
ATOM 752 O O . VAL A 1 92 ? 23.531 -2.630 -14.559 1.00 58.38 92 VAL A O 1
ATOM 755 N N . PHE A 1 93 ? 23.595 -2.836 -12.319 1.00 54.97 93 PHE A N 1
ATOM 756 C CA . PHE A 1 93 ? 22.298 -2.210 -12.064 1.00 54.97 93 PHE A CA 1
ATOM 757 C C . PHE A 1 93 ? 22.197 -0.781 -12.626 1.00 54.97 93 PHE A C 1
ATOM 759 O O . PHE A 1 93 ? 21.209 -0.427 -13.273 1.00 54.97 93 PHE A O 1
ATOM 766 N N . ILE A 1 94 ? 23.255 0.021 -12.455 1.00 57.03 94 ILE A N 1
ATOM 767 C CA . ILE A 1 94 ? 23.339 1.387 -13.000 1.00 57.03 94 ILE A CA 1
ATOM 768 C C . ILE A 1 94 ? 23.351 1.371 -14.536 1.00 57.03 94 ILE A C 1
ATOM 770 O O . ILE A 1 94 ? 22.713 2.212 -15.167 1.00 57.03 94 ILE A O 1
ATOM 774 N N . SER A 1 95 ? 24.026 0.395 -15.153 1.00 55.12 95 SER A N 1
ATOM 775 C CA . SER A 1 95 ? 24.124 0.289 -16.617 1.00 55.12 95 SER A CA 1
ATOM 776 C C . SER A 1 95 ? 22.803 -0.096 -17.304 1.00 55.12 95 SER A C 1
ATOM 778 O O . SER A 1 95 ? 22.606 0.195 -18.484 1.00 55.12 95 SER A O 1
ATOM 780 N N . THR A 1 96 ? 21.871 -0.700 -16.559 1.00 56.44 96 THR A N 1
ATOM 781 C CA . THR A 1 96 ? 20.549 -1.126 -17.041 1.00 56.44 96 THR A CA 1
ATOM 782 C C . THR A 1 96 ? 19.427 -0.125 -16.770 1.00 56.44 96 THR A C 1
ATOM 784 O O . THR A 1 96 ? 18.275 -0.425 -17.081 1.00 56.44 96 THR A O 1
ATOM 787 N N . LEU A 1 97 ? 19.732 1.078 -16.261 1.00 55.72 97 LEU A N 1
ATOM 788 C CA . LEU A 1 97 ? 18.775 2.184 -16.099 1.00 55.72 97 LEU A CA 1
ATOM 789 C C . LEU A 1 97 ? 18.346 2.787 -17.453 1.00 55.72 97 LEU A C 1
ATOM 791 O O . LEU A 1 97 ? 18.377 3.996 -17.672 1.00 55.72 97 LEU A O 1
ATOM 795 N N . LYS A 1 98 ? 17.901 1.948 -18.390 1.00 57.59 98 LYS A N 1
ATOM 796 C CA . LYS A 1 98 ? 17.012 2.396 -19.456 1.00 57.59 98 LYS A CA 1
ATOM 797 C C . LYS A 1 98 ? 15.641 2.597 -18.832 1.00 57.59 98 LYS A C 1
ATOM 799 O O . LYS A 1 98 ? 14.966 1.637 -18.462 1.00 57.59 98 LYS A O 1
ATOM 804 N N . ILE A 1 99 ? 15.246 3.860 -18.717 1.00 57.78 99 ILE A N 1
ATOM 805 C CA . ILE A 1 99 ? 13.884 4.269 -18.378 1.00 57.78 99 ILE A CA 1
ATOM 806 C C . ILE A 1 99 ? 12.994 3.848 -19.551 1.00 57.78 99 ILE A C 1
ATOM 808 O O . ILE A 1 99 ? 12.785 4.593 -20.505 1.00 57.78 99 ILE A O 1
ATOM 812 N N . ASN A 1 100 ? 12.526 2.605 -19.520 1.00 60.06 100 ASN A N 1
ATOM 813 C CA . ASN A 1 100 ? 11.512 2.134 -20.444 1.00 60.06 100 ASN A CA 1
ATOM 814 C C . ASN A 1 100 ? 10.150 2.407 -19.802 1.00 60.06 100 ASN A C 1
ATOM 816 O O . ASN A 1 100 ? 9.851 1.894 -18.731 1.00 60.06 100 ASN A O 1
ATOM 820 N N . TYR A 1 101 ? 9.298 3.182 -20.472 1.00 66.12 101 TYR A N 1
ATOM 821 C CA . TYR A 1 101 ? 7.927 3.483 -20.035 1.00 66.12 101 TYR A CA 1
ATOM 822 C C . TYR A 1 101 ? 6.966 2.286 -20.215 1.00 66.12 101 TYR A C 1
ATOM 824 O O . TYR A 1 101 ? 5.840 2.439 -20.690 1.00 66.12 101 TYR A O 1
ATOM 832 N N . TYR A 1 102 ? 7.391 1.071 -19.852 1.00 73.75 102 TYR A N 1
ATOM 833 C CA . TYR A 1 102 ? 6.549 -0.129 -19.943 1.00 73.75 102 TYR A CA 1
ATOM 834 C C . TYR A 1 102 ? 5.335 -0.065 -19.011 1.00 73.75 102 TYR A C 1
ATOM 836 O O . TYR A 1 102 ? 4.322 -0.700 -19.291 1.00 73.75 102 TYR A O 1
ATOM 844 N N . GLU A 1 103 ? 5.402 0.720 -17.934 1.00 75.81 103 GLU A N 1
ATOM 845 C CA . GLU A 1 103 ? 4.317 0.843 -16.954 1.00 75.81 103 GLU A CA 1
ATOM 846 C C . GLU A 1 103 ? 3.005 1.312 -17.594 1.00 75.81 103 GLU A C 1
ATOM 848 O O . GLU A 1 103 ? 1.958 0.697 -17.391 1.00 75.81 103 GLU A O 1
ATOM 853 N N . PHE A 1 104 ? 3.056 2.342 -18.444 1.00 79.44 104 PHE A N 1
ATOM 854 C CA . PHE A 1 104 ? 1.857 2.840 -19.120 1.00 79.44 104 PHE A CA 1
ATOM 855 C C . PHE A 1 104 ? 1.282 1.816 -20.092 1.00 79.44 104 PHE A C 1
ATOM 857 O O . PHE A 1 104 ? 0.066 1.655 -20.156 1.00 79.44 104 PHE A O 1
ATOM 864 N N . TYR A 1 105 ? 2.133 1.066 -20.792 1.00 82.69 105 TYR A N 1
ATOM 865 C CA . TYR A 1 105 ? 1.676 -0.002 -21.676 1.00 82.69 105 TYR A CA 1
ATOM 866 C C . TYR A 1 105 ? 0.899 -1.089 -20.913 1.00 82.69 105 TYR A C 1
ATOM 868 O O . TYR A 1 105 ? -0.168 -1.514 -21.362 1.00 82.69 105 TYR A O 1
ATOM 876 N N . PHE A 1 106 ? 1.370 -1.493 -19.728 1.00 81.50 106 PHE A N 1
ATOM 877 C CA . PHE A 1 106 ? 0.639 -2.436 -18.874 1.00 81.50 106 PHE A CA 1
ATOM 878 C C . PHE A 1 106 ? -0.700 -1.873 -18.382 1.00 81.50 106 PHE A C 1
ATOM 880 O O . PHE A 1 106 ? -1.692 -2.602 -18.362 1.00 81.50 106 PHE A O 1
ATOM 887 N N . ILE A 1 107 ? -0.760 -0.581 -18.046 1.00 84.62 107 ILE A N 1
ATOM 888 C CA . ILE A 1 107 ? -2.006 0.087 -17.638 1.00 84.62 107 ILE A CA 1
ATOM 889 C C . ILE A 1 107 ? -3.005 0.128 -18.799 1.00 84.62 107 ILE A C 1
ATOM 891 O O . ILE A 1 107 ? -4.170 -0.228 -18.625 1.00 84.62 107 ILE A O 1
ATOM 895 N N . PHE A 1 108 ? -2.555 0.488 -20.003 1.00 85.06 108 PHE A N 1
ATOM 896 C CA . PHE A 1 108 ? -3.414 0.500 -21.188 1.00 85.06 108 PHE A CA 1
ATOM 897 C C . PHE A 1 108 ? -3.920 -0.895 -21.551 1.00 85.06 108 PHE A C 1
ATOM 899 O O . PHE A 1 108 ? -5.078 -1.045 -21.940 1.00 85.06 108 PHE A O 1
ATOM 906 N N . LYS A 1 109 ? -3.106 -1.936 -21.341 1.00 84.00 109 LYS A N 1
ATOM 907 C CA . LYS A 1 109 ? -3.534 -3.326 -21.531 1.00 84.00 109 LYS A CA 1
ATOM 908 C C . LYS A 1 109 ? -4.703 -3.712 -20.616 1.00 84.00 109 LYS A C 1
ATOM 910 O O . LYS A 1 109 ? -5.524 -4.534 -21.010 1.00 84.00 109 LYS A O 1
ATOM 915 N N . PHE A 1 110 ? -4.814 -3.102 -19.437 1.00 83.69 110 PHE A N 1
ATOM 916 C CA . PHE A 1 110 ? -5.913 -3.349 -18.500 1.00 83.69 110 PHE A CA 1
ATOM 917 C C . PHE A 1 110 ? -7.259 -2.785 -18.978 1.00 83.69 110 PHE A C 1
ATOM 919 O O . PHE A 1 110 ? -8.313 -3.287 -18.596 1.00 83.69 110 PHE A O 1
ATOM 926 N N . MET A 1 111 ? -7.227 -1.766 -19.842 1.00 84.88 111 MET A N 1
ATOM 927 C CA . MET A 1 111 ? -8.426 -1.180 -20.452 1.00 84.88 111 MET A CA 1
ATOM 928 C C . MET A 1 111 ? -8.924 -1.974 -21.667 1.00 84.88 111 MET A C 1
ATOM 930 O O . MET A 1 111 ? -10.031 -1.738 -22.146 1.00 84.88 111 MET A O 1
ATOM 934 N N . LEU A 1 112 ? -8.131 -2.926 -22.162 1.00 89.69 112 LEU A N 1
ATOM 935 C CA . LEU A 1 112 ? -8.500 -3.787 -23.280 1.00 89.69 112 LEU A CA 1
ATOM 936 C C . LEU A 1 112 ? -9.233 -5.045 -22.792 1.00 89.69 112 LEU A C 1
ATOM 938 O O . LEU A 1 112 ? -9.024 -5.543 -21.683 1.00 89.69 112 LEU A O 1
ATOM 942 N N . PHE A 1 113 ? -10.093 -5.589 -23.650 1.00 83.81 113 PHE A N 1
ATOM 943 C CA . PHE A 1 113 ? -10.753 -6.870 -23.403 1.00 83.81 113 PHE A CA 1
ATOM 944 C C . PHE A 1 113 ? -9.702 -8.000 -23.357 1.00 83.81 113 PHE A C 1
ATOM 946 O O . PHE A 1 113 ? -8.822 -8.017 -24.221 1.00 83.81 113 PHE A O 1
ATOM 953 N N . PRO A 1 114 ? -9.740 -8.946 -22.392 1.00 84.12 114 PRO A N 1
ATOM 954 C CA . PRO A 1 114 ? -10.802 -9.228 -21.414 1.00 84.12 114 PRO A CA 1
ATOM 955 C C . PRO A 1 114 ? -10.646 -8.536 -20.048 1.00 84.12 114 PRO A C 1
ATOM 957 O O . PRO A 1 114 ? -11.552 -8.614 -19.220 1.00 84.12 114 PRO A O 1
ATOM 960 N N . PHE A 1 115 ? -9.520 -7.867 -19.784 1.00 87.75 115 PHE A N 1
ATOM 961 C CA . PHE A 1 115 ? -9.240 -7.260 -18.475 1.00 87.75 115 PHE A CA 1
ATOM 962 C C . PHE A 1 115 ? -10.186 -6.105 -18.129 1.00 87.75 115 PHE A C 1
ATOM 964 O O . PHE A 1 115 ? -10.466 -5.879 -16.952 1.00 87.75 115 PHE A O 1
ATOM 971 N N . SER A 1 116 ? -10.773 -5.452 -19.131 1.00 89.19 116 SER A N 1
ATOM 972 C CA . SER A 1 116 ? -11.815 -4.446 -18.915 1.00 89.19 116 SER A CA 1
ATOM 973 C C . SER A 1 116 ? -13.052 -4.990 -18.184 1.00 89.19 116 SER A C 1
ATOM 975 O O . SER A 1 116 ? -13.663 -4.271 -17.402 1.00 89.19 116 SER A O 1
ATOM 977 N N . LEU A 1 117 ? -13.410 -6.271 -18.345 1.00 91.56 117 LEU A N 1
ATOM 978 C CA . LEU A 1 117 ? -14.501 -6.869 -17.559 1.00 91.56 117 LEU A CA 1
ATOM 979 C C . LEU A 1 117 ? -14.157 -6.920 -16.065 1.00 91.56 117 LEU A C 1
ATOM 981 O O . LEU A 1 117 ? -15.012 -6.675 -15.215 1.00 91.56 117 LEU A O 1
ATOM 985 N N . PHE A 1 118 ? -12.893 -7.198 -15.744 1.00 89.88 118 PHE A N 1
ATOM 986 C CA . PHE A 1 118 ? -12.414 -7.201 -14.367 1.00 89.88 118 PHE A CA 1
ATOM 987 C C . PHE A 1 118 ? -12.375 -5.784 -13.775 1.00 89.88 118 PHE A C 1
ATOM 989 O O . PHE A 1 118 ? -12.723 -5.602 -12.608 1.00 89.88 118 PHE A O 1
ATOM 996 N N . SER A 1 119 ? -12.030 -4.763 -14.568 1.00 88.31 119 SER A N 1
ATOM 997 C CA . SER A 1 119 ? -12.095 -3.374 -14.096 1.00 88.31 119 SER A CA 1
ATOM 998 C C . SER A 1 119 ? -13.534 -2.938 -13.797 1.00 88.31 119 SER A C 1
ATOM 1000 O O . SER A 1 119 ? -13.773 -2.354 -12.740 1.00 88.31 119 SER A O 1
ATOM 1002 N N . PHE A 1 120 ? -14.512 -3.303 -14.636 1.00 90.50 120 PHE A N 1
ATOM 1003 C CA . PHE A 1 120 ? -15.930 -3.062 -14.338 1.00 90.50 120 PHE A CA 1
ATOM 1004 C C . PHE A 1 120 ? -16.377 -3.752 -13.046 1.00 90.50 120 PHE A C 1
ATOM 1006 O O . PHE A 1 120 ? -17.061 -3.134 -12.230 1.00 90.50 120 PHE A O 1
ATOM 1013 N N . PHE A 1 121 ? -15.950 -4.997 -12.815 1.00 93.50 121 PHE A N 1
ATOM 1014 C CA . PHE A 1 121 ? -16.241 -5.703 -11.566 1.00 93.50 121 PHE A CA 1
ATOM 1015 C C . PHE A 1 121 ? -15.714 -4.949 -10.331 1.00 93.50 121 PHE A C 1
ATOM 1017 O O . PHE A 1 121 ? -16.452 -4.781 -9.360 1.00 93.50 121 PHE A O 1
ATOM 1024 N N . LEU A 1 122 ? -14.482 -4.427 -10.375 1.00 92.81 122 LEU A N 1
ATOM 1025 C CA . LEU A 1 122 ? -13.914 -3.638 -9.273 1.00 92.81 122 LEU A CA 1
ATOM 1026 C C . LEU A 1 122 ? -14.687 -2.338 -9.008 1.00 92.81 122 LEU A C 1
ATOM 1028 O O . LEU A 1 122 ? -14.868 -1.963 -7.849 1.00 92.81 122 LEU A O 1
ATOM 1032 N N . VAL A 1 123 ? -15.177 -1.666 -10.055 1.00 94.50 123 VAL A N 1
ATOM 1033 C CA . VAL A 1 123 ? -16.004 -0.457 -9.902 1.00 94.50 123 VAL A CA 1
ATOM 1034 C C . VAL A 1 123 ? -17.314 -0.784 -9.184 1.00 94.50 123 VAL A C 1
ATOM 1036 O O . VAL A 1 123 ? -17.667 -0.105 -8.219 1.00 94.50 123 VAL A O 1
ATOM 1039 N N . PHE A 1 124 ? -18.013 -1.849 -9.592 1.00 95.88 124 PHE A N 1
ATOM 1040 C CA . PHE A 1 124 ? -19.239 -2.278 -8.910 1.00 95.88 124 PHE A CA 1
ATOM 1041 C C . PHE A 1 124 ? -18.983 -2.724 -7.469 1.00 95.88 124 PHE A C 1
ATOM 1043 O O . PHE A 1 124 ? -19.780 -2.409 -6.585 1.00 95.88 124 PHE A O 1
ATOM 1050 N N . TYR A 1 125 ? -17.860 -3.397 -7.210 1.00 96.38 125 TYR A N 1
ATOM 1051 C CA . TYR A 1 125 ? -17.462 -3.777 -5.858 1.00 96.38 125 TYR A CA 1
ATOM 1052 C C . TYR A 1 125 ? -17.273 -2.550 -4.952 1.00 96.38 125 TYR A C 1
ATOM 1054 O O . TYR A 1 125 ? -17.839 -2.501 -3.861 1.00 96.38 125 TYR A O 1
ATOM 1062 N N . LEU A 1 126 ? -16.555 -1.522 -5.418 1.00 94.81 126 LEU A N 1
ATOM 1063 C CA . LEU A 1 126 ? -16.364 -0.281 -4.658 1.00 94.81 126 LEU A CA 1
ATOM 1064 C C . LEU A 1 126 ? -17.685 0.467 -4.417 1.00 94.81 126 LEU A C 1
ATOM 1066 O O . LEU A 1 126 ? -17.901 0.983 -3.318 1.00 94.81 126 LEU A O 1
ATOM 1070 N N . LEU A 1 127 ? -18.592 0.485 -5.401 1.00 96.25 127 LEU A N 1
ATOM 1071 C CA . LEU A 1 127 ? -19.938 1.047 -5.237 1.00 96.25 127 LEU A CA 1
ATOM 1072 C C . LEU A 1 127 ? -20.736 0.302 -4.162 1.00 96.25 127 LEU A C 1
ATOM 1074 O O . LEU A 1 127 ? -21.359 0.932 -3.308 1.00 96.25 127 LEU A O 1
ATOM 1078 N N . PHE A 1 128 ? -20.685 -1.030 -4.159 1.00 96.12 128 PHE A N 1
ATOM 1079 C CA . PHE A 1 128 ? -21.353 -1.830 -3.138 1.00 96.12 128 PHE A CA 1
ATOM 1080 C C . PHE A 1 128 ? -20.759 -1.581 -1.744 1.00 96.12 128 PHE A C 1
ATOM 1082 O O . PHE A 1 128 ? -21.505 -1.389 -0.784 1.00 96.12 128 PHE A O 1
ATOM 1089 N N . CYS A 1 129 ? -19.429 -1.488 -1.631 1.00 95.38 129 CYS A N 1
ATOM 1090 C CA . CYS A 1 129 ? -18.767 -1.123 -0.378 1.00 95.38 129 CYS A CA 1
ATOM 1091 C C . CYS A 1 129 ? -19.248 0.231 0.159 1.00 95.38 129 CYS A C 1
ATOM 1093 O O . CYS A 1 129 ? -19.477 0.343 1.359 1.00 95.38 129 CYS A O 1
ATOM 1095 N N . LEU A 1 130 ? -19.452 1.240 -0.695 1.00 94.06 130 LEU A N 1
ATOM 1096 C CA . LEU A 1 130 ? -19.983 2.540 -0.266 1.00 94.06 130 LEU A CA 1
ATOM 1097 C C . LEU A 1 130 ? -21.395 2.430 0.324 1.00 94.06 130 LEU A C 1
ATOM 1099 O O . LEU A 1 130 ? -21.658 3.028 1.368 1.00 94.06 130 LEU A O 1
ATOM 1103 N N . VAL A 1 131 ? -22.282 1.643 -0.294 1.00 94.44 131 VAL A N 1
ATOM 1104 C CA . VAL A 1 131 ? -23.643 1.409 0.224 1.00 94.44 131 VAL A CA 1
ATOM 1105 C C . VAL A 1 131 ? -23.596 0.703 1.581 1.00 94.44 131 VAL A C 1
ATOM 1107 O O . VAL A 1 131 ? -24.273 1.117 2.521 1.00 94.44 131 VAL A O 1
ATOM 1110 N N . VAL A 1 132 ? -22.750 -0.322 1.716 1.00 93.69 132 VAL A N 1
ATOM 1111 C CA . VAL A 1 132 ? -22.572 -1.051 2.981 1.00 93.69 132 VAL A CA 1
ATOM 1112 C C . VAL A 1 132 ? -22.002 -0.139 4.068 1.00 93.69 132 VAL A C 1
ATOM 1114 O O . VAL A 1 132 ? -22.522 -0.118 5.182 1.00 93.69 132 VAL A O 1
ATOM 1117 N N . ILE A 1 133 ? -20.972 0.653 3.753 1.00 90.31 133 ILE A N 1
ATOM 1118 C CA . ILE A 1 133 ? -20.393 1.618 4.696 1.00 90.31 133 ILE A CA 1
ATOM 1119 C C . ILE A 1 133 ? -21.455 2.633 5.123 1.00 90.31 133 ILE A C 1
ATOM 1121 O O . ILE A 1 133 ? -21.541 2.922 6.311 1.00 90.31 133 ILE A O 1
ATOM 1125 N N . TYR A 1 134 ? -22.298 3.129 4.212 1.00 89.19 134 TYR A N 1
ATOM 1126 C CA . TYR A 1 134 ? -23.385 4.048 4.556 1.00 89.19 134 TYR A CA 1
ATOM 1127 C C . TYR A 1 134 ? -24.372 3.443 5.569 1.00 89.19 134 TYR A C 1
ATOM 1129 O O . TYR A 1 134 ? -24.705 4.110 6.550 1.00 89.19 134 TYR A O 1
ATOM 1137 N N . GLU A 1 135 ? -24.790 2.186 5.390 1.00 89.00 135 GLU A N 1
ATOM 1138 C CA . GLU A 1 135 ? -25.699 1.509 6.331 1.00 89.00 135 GLU A CA 1
ATOM 1139 C C . GLU A 1 135 ? -25.042 1.201 7.689 1.00 89.00 135 GLU A C 1
ATOM 1141 O O . GLU A 1 135 ? -25.660 1.413 8.738 1.00 89.00 135 GLU A O 1
ATOM 1146 N N . ILE A 1 136 ? -23.770 0.773 7.701 1.00 86.88 136 ILE A N 1
ATOM 1147 C CA . ILE A 1 136 ? -22.999 0.569 8.946 1.00 86.88 136 ILE A CA 1
ATOM 1148 C C . ILE A 1 136 ? -22.872 1.886 9.699 1.00 86.88 136 ILE A C 1
ATOM 1150 O O . ILE A 1 136 ? -23.121 1.953 10.902 1.00 86.88 136 ILE A O 1
ATOM 1154 N N . VAL A 1 137 ? -22.489 2.938 8.972 1.00 84.25 137 VAL A N 1
ATOM 1155 C CA . VAL A 1 137 ? -22.358 4.284 9.504 1.00 84.25 137 VAL A CA 1
ATOM 1156 C C . VAL A 1 137 ? -23.714 4.659 10.089 1.00 84.25 137 VAL A C 1
ATOM 1158 O O . VAL A 1 137 ? -23.759 4.823 11.295 1.00 84.25 137 VAL A O 1
ATOM 1161 N N . LYS A 1 138 ? -24.828 4.643 9.342 1.00 81.56 138 LYS A N 1
ATOM 1162 C CA . LYS A 1 138 ? -26.192 4.931 9.840 1.00 81.56 138 LYS A CA 1
ATOM 1163 C C . LYS A 1 138 ? -26.558 4.193 11.136 1.00 81.56 138 LYS A C 1
ATOM 1165 O O . LYS A 1 138 ? -27.087 4.843 12.036 1.00 81.56 138 LYS A O 1
ATOM 1170 N N . SER A 1 139 ? -26.247 2.902 11.236 1.00 75.94 139 SER A N 1
ATOM 1171 C CA . SER A 1 139 ? -26.674 2.031 12.342 1.00 75.94 139 SER A CA 1
ATOM 1172 C C . SER A 1 139 ? -25.790 2.103 13.596 1.00 75.94 139 SER A C 1
ATOM 1174 O O . SER A 1 139 ? -26.280 1.848 14.695 1.00 75.94 139 SER A O 1
ATOM 1176 N N . CYS A 1 140 ? -24.505 2.454 13.473 1.00 69.50 140 CYS A N 1
ATOM 1177 C CA . CYS A 1 140 ? -23.556 2.471 14.592 1.00 69.50 140 CYS A CA 1
ATOM 1178 C C . CYS A 1 140 ? -23.200 3.900 15.058 1.00 69.50 140 CYS A C 1
ATOM 1180 O O . CYS A 1 140 ? -22.932 4.807 14.263 1.00 69.50 140 CYS A O 1
ATOM 1182 N N . SER A 1 141 ? -23.143 4.103 16.378 1.00 62.47 141 SER A N 1
ATOM 1183 C CA . SER A 1 141 ? -22.673 5.343 17.012 1.00 62.47 141 SER A CA 1
ATOM 1184 C C . SER A 1 141 ? -21.181 5.241 17.350 1.00 62.47 141 SER A C 1
ATOM 1186 O O . SER A 1 141 ? -20.802 4.451 18.213 1.00 62.47 141 SER A O 1
ATOM 1188 N N . GLY A 1 142 ? -20.337 6.039 16.690 1.00 62.03 142 GLY A N 1
ATOM 1189 C CA . GLY A 1 142 ? -18.888 6.071 16.912 1.00 62.03 142 GLY A CA 1
ATOM 1190 C C . GLY A 1 142 ? -18.316 7.499 16.938 1.00 62.03 142 GLY A C 1
ATOM 1191 O O . GLY A 1 142 ? -18.989 8.432 16.500 1.00 62.03 142 GLY A O 1
ATOM 1192 N N . PRO A 1 143 ? -17.071 7.676 17.419 1.00 52.50 143 PRO A N 1
ATOM 1193 C CA . PRO A 1 143 ? -16.471 8.978 17.756 1.00 52.50 143 PRO A CA 1
ATOM 1194 C C . PRO A 1 143 ? -16.197 9.895 16.556 1.00 52.50 143 PRO A C 1
ATOM 1196 O O . PRO A 1 143 ? -16.005 11.093 16.730 1.00 52.50 143 PRO A O 1
ATOM 1199 N N . LEU A 1 144 ? -16.216 9.356 15.335 1.00 53.84 144 LEU A N 1
ATOM 1200 C CA . LEU A 1 144 ? -16.021 10.109 14.092 1.00 53.84 144 LEU A CA 1
ATOM 1201 C C . LEU A 1 144 ? -17.325 10.547 13.413 1.00 53.84 144 LEU A C 1
ATOM 1203 O O . LEU A 1 144 ? -17.289 11.072 12.302 1.00 53.84 144 LEU A O 1
ATOM 1207 N N . ARG A 1 145 ? -18.485 10.328 14.044 1.00 58.81 145 ARG A N 1
ATOM 1208 C CA . ARG A 1 145 ? -19.765 10.776 13.489 1.00 58.81 145 ARG A CA 1
ATOM 1209 C C . ARG A 1 145 ? -20.194 12.088 14.129 1.00 58.81 145 ARG A C 1
ATOM 1211 O O . ARG A 1 145 ? -20.318 12.193 15.347 1.00 58.81 145 ARG A O 1
ATOM 1218 N N . MET A 1 146 ? -20.478 13.066 13.272 1.00 48.03 146 MET A N 1
ATOM 1219 C CA . MET A 1 146 ? -21.348 14.186 13.611 1.00 48.03 146 MET A CA 1
ATOM 1220 C C . MET A 1 146 ? -22.660 13.625 14.165 1.00 48.03 146 MET A C 1
ATOM 1222 O O . MET A 1 146 ? -23.324 12.829 13.499 1.00 48.03 146 MET A O 1
ATOM 1226 N N . LYS A 1 147 ? -23.027 14.046 15.379 1.00 42.56 147 LYS A N 1
ATOM 1227 C CA . LYS A 1 147 ? -24.429 14.043 15.796 1.00 42.56 147 LYS A CA 1
ATOM 1228 C C . LYS A 1 147 ? -25.155 14.986 14.841 1.00 42.56 147 LYS A C 1
ATOM 1230 O O . LYS A 1 147 ? -24.922 16.191 14.905 1.00 42.56 147 LYS A O 1
ATOM 1235 N N . ILE A 1 148 ? -25.943 14.430 13.931 1.00 41.91 148 ILE A N 1
ATOM 1236 C CA . ILE A 1 148 ? -27.060 15.158 13.329 1.00 41.91 148 ILE A CA 1
ATOM 1237 C C . ILE A 1 148 ? -28.250 14.915 14.247 1.00 41.91 148 ILE A C 1
ATOM 1239 O O . ILE A 1 148 ? -28.438 13.733 14.622 1.00 41.91 148 ILE A O 1
#

Foldseek 3Di:
DDQVVLVLVVVLVVLVVVLVCCCQPVVDNVVSVVSNVVVVVVSVVVVVQSVLPCVVPDDPCPVVNVVVVVVVVVVVVVVVVVCPPPVVVVVVSVVPPPNDPVVVVVVVVCCDPPNVVVVVVVVVVVVVVVVVVVVVLVVDDDSPDDDD

Secondary structure (DSSP, 8-state):
---HHHHHHHHHHHHHHHHHHHHHHH--HHHHHHHHHHHHHHHHHHHHHHHHHHTTS----HHHHHHHHHHHHHHHHHHHHH----HHHHHHHHHT-----HHHHHHHHHTSTTHHHHHHHHHHHHHHHHHHHHHHHHH---TTS---